Protein AF-A0A8K0K529-F1 (afdb_monomer_lite)

pLDDT: mean 86.64, std 11.94, range [39.78, 96.38]

Radius of gyration: 31.74 Å; chains: 1; bounding box: 63×30×94 Å

Secondary structure (DSSP, 8-state):
--EETTEESS-SS-HHHHHHHHH--HHHHHHHHHHTTHHHHHHHHTT-BTTTB----HHHHHHHHHHH--S--PPPPPPPHHHHHHHHTT-HHHHHHHHHHHHHHHHHT-PPP---

Structure (mmCIF, N/CA/C/O backbone):
data_AF-A0A8K0K529-F1
#
_entry.id   AF-A0A8K0K529-F1
#
loop_
_atom_site.group_PDB
_atom_site.id
_atom_site.type_symbol
_atom_site.label_atom_id
_atom_site.label_alt_id
_atom_site.label_comp_id
_atom_site.label_asym_id
_atom_site.label_entity_id
_atom_site.label_seq_id
_atom_site.pdbx_PDB_ins_code
_atom_site.Cartn_x
_atom_site.Cartn_y
_atom_site.Cartn_z
_atom_site.occupancy
_atom_site.B_iso_or_equiv
_atom_site.auth_seq_id
_atom_site.auth_comp_id
_atom_site.auth_asym_id
_atom_site.auth_atom_id
_atom_site.pdbx_PDB_model_num
ATOM 1 N N . MET A 1 1 ? -29.687 -1.394 16.160 1.00 47.22 1 MET A N 1
ATOM 2 C CA . MET A 1 1 ? -28.413 -1.464 15.412 1.00 47.22 1 MET A CA 1
ATOM 3 C C . MET A 1 1 ? -28.505 -2.717 14.557 1.00 47.22 1 MET A C 1
ATOM 5 O O . MET A 1 1 ? -28.637 -3.784 15.139 1.00 47.22 1 MET A O 1
ATOM 9 N N . ALA A 1 2 ? -28.621 -2.596 13.234 1.00 39.78 2 ALA A N 1
ATOM 10 C CA . ALA A 1 2 ? -28.903 -3.741 12.367 1.00 39.78 2 ALA A CA 1
ATOM 11 C C . ALA A 1 2 ? -27.711 -4.709 12.373 1.00 39.78 2 ALA A C 1
ATOM 13 O O . ALA A 1 2 ? -26.633 -4.366 11.888 1.00 39.78 2 ALA A O 1
ATOM 14 N N . THR A 1 3 ? -27.905 -5.880 12.976 1.00 48.81 3 THR A N 1
ATOM 15 C CA . THR A 1 3 ? -26.961 -6.989 12.932 1.00 48.81 3 THR A CA 1
ATOM 16 C C . THR A 1 3 ? -27.444 -7.987 11.892 1.00 48.81 3 THR A C 1
ATOM 18 O O . THR A 1 3 ? -28.562 -8.487 11.977 1.00 48.81 3 THR A O 1
ATOM 21 N N . ILE A 1 4 ? -26.616 -8.267 10.891 1.00 48.56 4 ILE A N 1
ATOM 22 C CA . ILE A 1 4 ? -26.828 -9.408 9.995 1.00 48.56 4 ILE A CA 1
ATOM 23 C C . ILE A 1 4 ? -25.915 -10.500 10.545 1.00 48.56 4 ILE A C 1
ATOM 25 O O . ILE A 1 4 ? -24.701 -10.320 10.572 1.00 48.56 4 ILE A O 1
ATOM 29 N N . ASP A 1 5 ? -26.486 -11.567 11.102 1.00 54.75 5 ASP A N 1
ATOM 30 C CA . ASP A 1 5 ? -25.748 -12.694 11.700 1.00 54.75 5 ASP A CA 1
ATOM 31 C C . ASP A 1 5 ? -24.707 -12.299 12.770 1.00 54.75 5 ASP A C 1
ATOM 33 O O . ASP A 1 5 ? -23.592 -12.819 12.794 1.00 54.75 5 ASP A O 1
ATOM 37 N N . GLY A 1 6 ? -25.031 -11.332 13.638 1.00 56.62 6 GLY A N 1
ATOM 38 C CA . GLY A 1 6 ? -24.113 -10.863 14.689 1.00 56.62 6 GLY A CA 1
ATOM 39 C C . GLY A 1 6 ? -23.016 -9.897 14.216 1.00 56.62 6 GLY A C 1
ATOM 40 O O . GLY A 1 6 ? -22.111 -9.588 14.988 1.00 56.62 6 GLY A O 1
ATOM 41 N N . ARG A 1 7 ? -23.096 -9.391 12.978 1.00 60.22 7 ARG A N 1
ATOM 42 C CA . ARG A 1 7 ? -22.118 -8.465 12.380 1.00 60.22 7 ARG A CA 1
ATOM 43 C C . ARG A 1 7 ? -22.602 -7.016 12.442 1.00 60.22 7 ARG A C 1
ATOM 45 O O . ARG A 1 7 ? -23.783 -6.777 12.189 1.00 60.22 7 ARG A O 1
ATOM 52 N N . PRO A 1 8 ? -21.733 -6.028 12.700 1.00 65.00 8 PRO A N 1
ATOM 53 C CA . PRO A 1 8 ? -22.073 -4.635 12.449 1.00 65.00 8 PRO A CA 1
ATOM 54 C C . PRO A 1 8 ? -22.093 -4.365 10.941 1.00 65.00 8 PRO A C 1
ATOM 56 O O . PRO A 1 8 ? -21.099 -4.591 10.266 1.00 65.00 8 PRO A O 1
ATOM 59 N N . ALA A 1 9 ? -23.199 -3.839 10.405 1.00 66.94 9 ALA A N 1
ATOM 60 C CA . ALA A 1 9 ? -23.256 -3.413 8.999 1.00 66.94 9 ALA A CA 1
ATOM 61 C C . ALA A 1 9 ? -22.265 -2.274 8.678 1.00 66.94 9 ALA A C 1
ATOM 63 O O . ALA A 1 9 ? -21.924 -2.038 7.522 1.00 66.94 9 ALA A O 1
ATOM 64 N N . GLN A 1 10 ? -21.831 -1.544 9.709 1.00 77.00 10 GLN A N 1
ATOM 65 C CA . GLN A 1 10 ? -20.878 -0.454 9.600 1.00 77.00 10 GLN A CA 1
ATOM 66 C C . GLN A 1 10 ? -20.146 -0.266 10.933 1.00 77.00 10 GLN A C 1
ATOM 68 O O . GLN A 1 10 ? -20.769 -0.249 12.001 1.00 77.00 10 GLN A O 1
ATOM 73 N N . TYR A 1 11 ? -18.824 -0.106 10.877 1.00 87.94 11 TYR A N 1
ATOM 74 C CA . TYR A 1 11 ? -18.024 0.269 12.042 1.00 87.94 11 TYR A CA 1
ATOM 75 C C . TYR A 1 11 ? -18.254 1.740 12.398 1.00 87.94 11 TYR A C 1
ATOM 77 O O . TYR A 1 11 ? -18.435 2.590 11.528 1.00 87.94 11 TYR A O 1
ATOM 85 N N . GLY A 1 12 ? -18.197 2.058 13.692 1.00 89.31 12 GLY A N 1
ATOM 86 C CA . GLY A 1 12 ? -18.353 3.433 14.186 1.00 89.31 12 GLY A CA 1
ATOM 87 C C . GLY A 1 12 ? -17.109 4.310 13.996 1.00 89.31 12 GLY A C 1
ATOM 88 O O . GLY A 1 12 ? -17.055 5.422 14.521 1.00 89.31 12 GLY A O 1
ATOM 89 N N . ILE A 1 13 ? -16.089 3.793 13.310 1.00 91.88 13 ILE A N 1
ATOM 90 C CA . ILE A 1 13 ? -14.820 4.461 13.033 1.00 91.88 13 ILE A CA 1
ATOM 91 C C . ILE A 1 13 ? -14.320 4.066 11.642 1.00 91.88 13 ILE A C 1
ATOM 93 O O . ILE A 1 13 ? -14.456 2.920 11.218 1.00 91.88 13 ILE A O 1
ATOM 97 N N . SER A 1 14 ? -13.748 5.032 10.929 1.00 92.50 14 SER A N 1
ATOM 98 C CA . SER A 1 14 ? -13.222 4.841 9.576 1.00 92.50 14 SER A CA 1
ATOM 99 C C . SER A 1 14 ? -11.723 4.538 9.566 1.00 92.50 14 SER A C 1
ATOM 101 O O . SER A 1 14 ? -10.978 4.947 10.458 1.00 92.50 14 SER A O 1
ATOM 103 N N . LEU A 1 15 ? -11.253 3.910 8.483 1.00 91.69 15 LEU A N 1
ATOM 104 C CA . LEU A 1 15 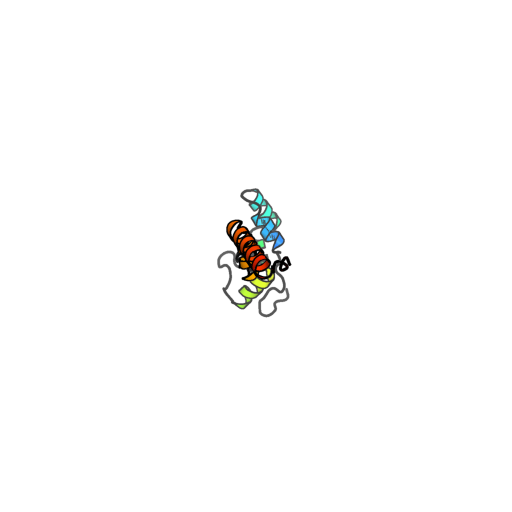? -9.823 3.712 8.222 1.00 91.69 15 LEU A CA 1
ATOM 105 C C . LEU A 1 15 ? -9.032 5.029 8.257 1.00 91.69 15 LEU A C 1
ATOM 107 O O . LEU A 1 15 ? -7.923 5.073 8.781 1.00 91.69 15 LEU A O 1
ATOM 111 N N . LYS A 1 16 ? -9.608 6.114 7.726 1.00 92.50 16 LYS A N 1
ATOM 112 C CA . LYS A 1 16 ? -8.966 7.434 7.723 1.00 92.50 16 LYS A CA 1
ATOM 113 C C . LYS A 1 16 ? -8.701 7.928 9.146 1.00 92.50 16 LYS A C 1
ATOM 115 O O . LYS A 1 16 ? -7.601 8.385 9.417 1.00 92.50 16 LYS A O 1
ATOM 120 N N . GLN A 1 17 ? -9.675 7.791 10.046 1.00 93.44 17 GLN A N 1
ATOM 121 C CA . GLN A 1 17 ? -9.524 8.186 11.452 1.00 93.44 17 GLN A CA 1
ATOM 122 C C . GLN A 1 17 ? -8.496 7.323 12.191 1.00 93.44 17 GLN A C 1
ATOM 124 O O . GLN A 1 17 ? -7.738 7.840 13.002 1.00 93.44 17 GLN A O 1
ATOM 129 N N . LEU A 1 18 ? -8.449 6.019 11.902 1.00 93.31 18 LEU A N 1
ATOM 130 C CA . LEU A 1 18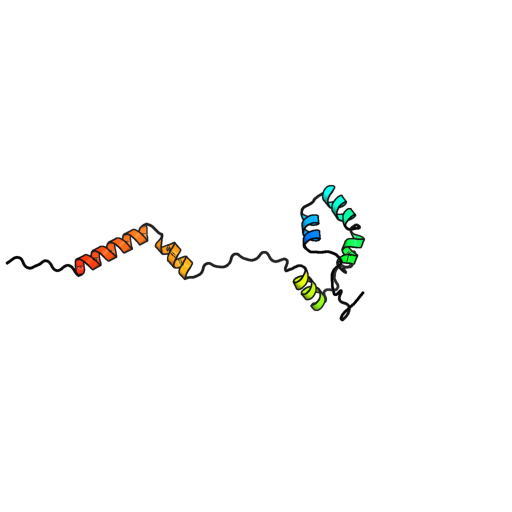 ? -7.440 5.126 12.478 1.00 93.31 18 LEU A CA 1
ATOM 131 C C . LEU A 1 18 ? -6.028 5.476 11.992 1.00 93.31 18 LEU A C 1
ATOM 133 O O . LEU A 1 18 ? -5.092 5.458 12.783 1.00 93.31 18 LEU A O 1
ATOM 137 N N . ARG A 1 19 ? -5.872 5.819 10.707 1.00 92.75 19 ARG A N 1
ATOM 138 C CA . ARG A 1 19 ? -4.587 6.260 10.148 1.00 92.75 19 ARG A CA 1
ATOM 139 C C . ARG A 1 19 ? -4.130 7.575 10.771 1.00 92.75 19 ARG A C 1
ATOM 141 O O . ARG A 1 19 ? -3.003 7.642 11.237 1.00 92.75 19 ARG A O 1
ATOM 148 N N . ASP A 1 20 ? -5.025 8.554 10.828 1.00 94.00 20 ASP A N 1
ATOM 149 C CA . ASP A 1 20 ? -4.795 9.856 11.461 1.00 94.00 20 ASP A CA 1
ATOM 150 C C . ASP A 1 20 ? -4.345 9.684 12.922 1.00 94.00 20 ASP A C 1
ATOM 152 O O . ASP A 1 20 ? -3.330 10.231 13.338 1.00 94.00 20 ASP A O 1
ATOM 156 N N . LEU A 1 21 ? -5.002 8.802 13.687 1.00 94.25 21 LEU A N 1
ATOM 157 C CA . LEU A 1 21 ? -4.568 8.459 15.045 1.00 94.25 21 LEU A CA 1
ATOM 158 C C . LEU A 1 21 ? -3.142 7.878 15.092 1.00 94.25 21 LEU A C 1
ATOM 160 O O . LEU A 1 21 ? -2.376 8.228 15.987 1.00 94.25 21 LEU A O 1
ATOM 164 N N . MET A 1 22 ? -2.787 6.998 14.151 1.00 91.31 22 MET A N 1
ATOM 165 C CA . MET A 1 22 ? -1.469 6.348 14.084 1.00 91.31 22 MET A CA 1
ATOM 166 C C . MET A 1 22 ? -0.335 7.284 13.638 1.00 91.31 22 MET A C 1
ATOM 168 O O . MET A 1 22 ? 0.836 6.978 13.882 1.00 91.31 22 MET A O 1
ATOM 172 N N . GLU A 1 23 ? -0.656 8.405 12.990 1.00 94.19 23 GLU A N 1
ATOM 173 C CA . GLU A 1 23 ? 0.314 9.438 12.605 1.00 94.19 23 GLU A CA 1
ATOM 174 C C . GLU A 1 23 ? 0.803 10.243 13.824 1.00 94.19 23 GLU A C 1
ATOM 176 O O . GLU A 1 23 ? 1.952 10.691 13.848 1.00 94.19 23 GLU A O 1
ATOM 181 N N . HIS A 1 24 ? -0.010 10.342 14.881 1.00 94.12 24 HIS A N 1
ATOM 182 C CA . HIS A 1 24 ? 0.345 11.020 16.130 1.00 94.12 24 HIS A CA 1
ATOM 183 C C . HIS A 1 24 ? 0.966 10.072 17.168 1.00 94.12 24 HIS A C 1
ATOM 185 O O . HIS A 1 24 ? 0.626 8.894 17.274 1.00 94.12 24 HIS A O 1
ATOM 191 N N . ARG A 1 25 ? 1.883 10.590 18.001 1.00 91.50 25 ARG A N 1
ATOM 192 C CA . ARG A 1 25 ? 2.572 9.814 19.054 1.00 91.50 25 ARG A CA 1
ATOM 193 C C . ARG A 1 25 ? 2.611 10.562 20.387 1.00 91.50 25 ARG A C 1
ATOM 195 O O . ARG A 1 25 ? 2.452 11.778 20.448 1.00 91.50 25 ARG A O 1
ATOM 202 N N . GLY A 1 26 ? 2.830 9.829 21.480 1.00 92.81 26 GLY A N 1
ATOM 203 C CA . GLY A 1 26 ? 2.970 10.408 22.820 1.00 92.81 26 GLY A CA 1
ATOM 204 C C . GLY A 1 26 ? 1.724 11.183 23.266 1.00 92.81 26 GLY A C 1
ATOM 205 O O . GLY A 1 26 ? 0.612 10.665 23.200 1.00 92.81 26 GLY A O 1
ATOM 206 N N . ARG A 1 27 ? 1.907 12.429 23.726 1.00 93.06 27 ARG A N 1
ATOM 207 C CA . ARG A 1 27 ? 0.809 13.275 24.234 1.00 93.06 27 ARG A CA 1
ATOM 208 C C . ARG A 1 27 ? -0.229 13.611 23.163 1.00 93.06 27 ARG A C 1
ATOM 210 O O . ARG A 1 27 ? -1.417 13.603 23.467 1.00 93.06 27 ARG A O 1
ATOM 217 N N . GLU A 1 28 ? 0.206 13.859 21.930 1.00 93.06 28 GLU A N 1
ATOM 218 C CA . GLU A 1 28 ? -0.698 14.159 20.814 1.00 93.06 28 GLU A CA 1
ATOM 219 C C . GLU A 1 28 ? -1.557 12.948 20.451 1.00 93.06 28 GLU A C 1
ATOM 221 O O . GLU A 1 28 ? -2.763 13.082 20.276 1.00 93.06 28 GLU A O 1
ATOM 226 N N . GLY A 1 29 ? -0.968 11.747 20.439 1.00 93.31 29 GLY A N 1
ATOM 227 C CA . GLY A 1 29 ? -1.718 10.508 20.211 1.00 93.31 29 GLY A CA 1
ATOM 228 C C . GLY A 1 29 ? -2.774 10.253 21.294 1.00 93.31 29 GLY A C 1
ATOM 229 O O . GLY A 1 29 ? -3.893 9.850 20.986 1.00 93.31 29 GLY A O 1
ATOM 230 N N . ILE A 1 30 ? -2.459 10.554 22.561 1.00 94.12 30 ILE A N 1
ATOM 231 C CA . ILE A 1 30 ? -3.426 10.461 23.668 1.00 94.12 30 ILE A CA 1
ATOM 232 C C . ILE A 1 30 ? -4.562 11.474 23.485 1.00 94.12 30 ILE A C 1
ATOM 234 O O . ILE A 1 30 ? -5.729 11.114 23.634 1.00 94.12 30 ILE A O 1
ATOM 238 N N . ALA A 1 31 ? -4.243 12.725 23.140 1.00 94.50 31 ALA A N 1
ATOM 239 C CA . ALA A 1 31 ? -5.253 13.743 22.855 1.00 94.50 31 ALA A CA 1
ATOM 240 C C . ALA A 1 31 ? -6.168 13.298 21.704 1.00 94.50 31 ALA A C 1
ATOM 242 O O . ALA A 1 31 ? -7.390 13.341 21.838 1.00 94.50 31 ALA A O 1
ATOM 243 N N . LYS A 1 32 ? -5.585 12.750 20.633 1.00 94.06 32 LYS A N 1
ATOM 244 C CA . LYS A 1 32 ? -6.327 12.260 19.472 1.00 94.06 32 LYS A CA 1
ATOM 245 C C . LYS A 1 32 ? -7.215 11.057 19.782 1.00 94.06 32 LYS A C 1
ATOM 247 O O . LYS A 1 32 ? -8.353 10.984 19.323 1.00 94.06 32 LYS A O 1
ATOM 252 N N . ALA A 1 33 ? -6.738 10.129 20.609 1.00 94.31 33 ALA A N 1
ATOM 253 C CA . ALA A 1 33 ? -7.551 9.017 21.092 1.00 94.31 33 ALA A CA 1
ATOM 254 C C . ALA A 1 33 ? -8.739 9.516 21.931 1.00 94.31 33 ALA A C 1
ATOM 256 O O . ALA A 1 33 ? -9.849 9.002 21.794 1.00 94.31 33 ALA A O 1
ATOM 257 N N . ASN A 1 34 ? -8.529 10.539 22.765 1.00 94.75 34 ASN A N 1
ATOM 258 C CA . ASN A 1 34 ? -9.589 11.144 23.570 1.00 94.75 34 ASN A CA 1
ATOM 259 C C . ASN A 1 34 ? -10.629 11.884 22.713 1.00 94.75 34 ASN A C 1
ATOM 261 O O . ASN A 1 34 ? -11.818 11.764 23.000 1.00 94.75 34 ASN A O 1
ATOM 265 N N . GLU A 1 35 ? -10.229 12.556 21.625 1.00 93.44 35 GLU A N 1
ATOM 266 C CA . GLU A 1 35 ? -11.166 13.137 20.641 1.00 93.44 35 GLU A CA 1
ATOM 267 C C . GLU A 1 35 ? -12.113 12.084 20.041 1.00 93.44 35 GLU A C 1
ATOM 269 O O . GLU A 1 35 ? -13.272 12.371 19.742 1.00 93.44 35 GLU A O 1
ATOM 274 N N . LEU A 1 36 ? -11.645 10.841 19.895 1.00 92.56 36 LEU A N 1
ATOM 275 C CA . LEU A 1 36 ? -12.445 9.721 19.390 1.00 92.56 36 LEU A CA 1
ATOM 276 C C . LEU A 1 36 ? -13.336 9.059 20.460 1.00 92.56 36 LEU A C 1
ATOM 278 O O . LEU A 1 36 ? -14.080 8.126 20.131 1.00 92.56 36 LEU A O 1
ATOM 282 N N . GLY A 1 37 ? -13.309 9.554 21.702 1.00 91.94 37 GLY A N 1
ATOM 283 C CA . GLY A 1 37 ? -14.043 9.016 22.853 1.00 91.94 37 GLY A CA 1
ATOM 284 C C . GLY A 1 37 ? -13.200 8.136 23.785 1.00 91.94 37 GLY A C 1
ATOM 285 O O . GLY A 1 37 ? -13.741 7.499 24.686 1.00 91.94 37 GLY A O 1
ATOM 286 N N . GLY A 1 38 ? -11.881 8.089 23.585 1.00 94.00 38 GLY A N 1
ATOM 287 C CA . GLY A 1 38 ? -10.952 7.277 24.368 1.00 94.00 38 GLY A CA 1
ATOM 288 C C . GLY A 1 38 ? -10.884 5.815 23.915 1.00 94.00 38 GLY A C 1
ATOM 289 O O . GLY A 1 38 ? -11.634 5.360 23.052 1.00 94.00 38 GLY A O 1
ATOM 290 N N . VAL A 1 39 ? -9.967 5.052 24.518 1.00 92.06 39 VAL A N 1
ATOM 291 C CA . VAL A 1 39 ? -9.658 3.667 24.106 1.00 92.06 39 VAL A CA 1
ATOM 292 C C . VAL A 1 39 ? -10.887 2.755 24.165 1.00 92.06 39 VAL A C 1
ATOM 294 O O . VAL A 1 39 ? -11.122 1.986 23.240 1.00 92.06 39 VAL A O 1
ATOM 297 N N . GLN A 1 40 ? -11.705 2.874 25.214 1.00 93.88 40 GLN A N 1
ATOM 298 C CA . GLN A 1 40 ? -12.899 2.037 25.390 1.00 93.88 40 GLN A CA 1
ATOM 299 C C . GLN A 1 40 ? -13.940 2.278 24.291 1.00 93.88 40 GLN A C 1
ATOM 301 O O . GLN A 1 40 ? -14.490 1.330 23.731 1.00 93.88 40 GLN A O 1
ATOM 306 N N . GLU A 1 41 ? -14.169 3.542 23.932 1.00 93.56 41 GLU A N 1
ATOM 307 C CA . GLU A 1 41 ? -15.116 3.885 22.873 1.00 93.56 41 GLU A CA 1
ATOM 308 C C . GLU A 1 41 ? -14.582 3.481 21.494 1.00 93.56 41 GLU A C 1
ATOM 310 O O . GLU A 1 41 ? -15.345 3.020 20.648 1.00 93.56 41 GLU A O 1
ATOM 315 N N . ILE A 1 42 ? -13.265 3.568 21.274 1.00 93.88 42 ILE A N 1
ATOM 316 C CA . ILE A 1 42 ? -12.624 3.044 20.061 1.00 93.88 42 ILE A CA 1
ATOM 317 C C . ILE A 1 42 ? -12.826 1.523 19.962 1.00 93.88 42 ILE A C 1
ATOM 319 O O . ILE A 1 42 ? -13.260 1.043 18.915 1.00 93.88 42 ILE A O 1
ATOM 323 N N . CYS A 1 43 ? -12.593 0.764 21.040 1.00 92.12 43 CYS A N 1
ATOM 324 C CA . CYS A 1 43 ? -12.833 -0.684 21.067 1.00 92.12 43 CYS A CA 1
ATOM 325 C C . CYS A 1 43 ? -14.297 -1.026 20.755 1.00 92.12 43 CYS A C 1
ATOM 327 O O . CYS A 1 43 ? -14.571 -1.910 19.942 1.00 92.12 43 CYS A O 1
ATOM 329 N N . LYS A 1 44 ? -15.241 -0.270 21.325 1.00 91.38 44 LYS A N 1
ATOM 330 C CA . LYS A 1 44 ? -16.674 -0.416 21.050 1.00 91.38 44 LYS A CA 1
ATOM 331 C C . LYS A 1 44 ? -17.019 -0.121 19.588 1.00 91.38 44 LYS A C 1
ATOM 333 O O . LYS A 1 44 ? -17.725 -0.905 18.960 1.00 91.38 44 LYS A O 1
ATOM 338 N N . LYS A 1 45 ? -16.492 0.967 19.015 1.00 91.62 45 LYS A N 1
ATOM 339 C CA . LYS A 1 45 ? -16.685 1.341 17.599 1.00 91.62 45 LYS A CA 1
ATOM 340 C C . LYS A 1 45 ? -16.088 0.319 16.627 1.00 91.62 45 LYS A C 1
ATOM 342 O O . LYS A 1 45 ? -16.620 0.153 15.530 1.00 91.62 45 LYS A O 1
ATOM 347 N N . LEU A 1 46 ? -15.013 -0.360 17.034 1.00 91.06 46 LEU A N 1
ATOM 348 C CA . LEU A 1 46 ? -14.357 -1.455 16.310 1.00 91.06 46 LEU A CA 1
ATOM 349 C C . LEU A 1 46 ? -14.975 -2.836 16.579 1.00 91.06 46 LEU A C 1
ATOM 351 O O . LEU A 1 46 ? -14.503 -3.823 16.009 1.00 91.06 46 LEU A O 1
ATOM 355 N N . TYR A 1 47 ? -15.993 -2.923 17.443 1.00 89.31 47 TYR A N 1
ATOM 356 C CA . TYR A 1 47 ? -16.605 -4.183 17.872 1.00 89.31 47 TYR A CA 1
ATOM 357 C C . TYR A 1 47 ? -15.551 -5.215 18.311 1.00 89.31 47 TYR A C 1
ATOM 359 O O . TYR A 1 47 ? -15.536 -6.350 17.843 1.00 89.31 47 TYR A O 1
ATOM 367 N N . THR A 1 48 ? -14.613 -4.796 19.164 1.00 90.00 48 THR A N 1
ATOM 368 C CA . THR A 1 48 ? -13.564 -5.656 19.731 1.00 90.00 48 THR A CA 1
ATOM 369 C C . THR A 1 48 ? -13.587 -5.584 21.248 1.00 90.00 48 THR A C 1
ATOM 371 O O . THR A 1 48 ? -13.870 -4.531 21.823 1.00 90.00 48 THR A O 1
ATOM 374 N N . SER A 1 49 ? -13.240 -6.689 21.903 1.00 89.25 49 SER A N 1
ATOM 375 C CA . SER A 1 49 ? -13.009 -6.686 23.343 1.00 89.25 49 SER A CA 1
ATOM 376 C C . SER A 1 49 ? -11.666 -6.007 23.655 1.00 89.25 49 SER A C 1
ATOM 378 O O . SER A 1 49 ? -10.678 -6.296 22.976 1.00 89.25 49 SER A O 1
ATOM 380 N N . PRO A 1 50 ? -11.592 -5.113 24.658 1.00 90.62 50 PRO A N 1
ATOM 381 C CA . PRO A 1 50 ? -10.335 -4.502 25.090 1.00 90.62 50 PRO A CA 1
ATOM 382 C C . PRO A 1 50 ? -9.411 -5.489 25.822 1.00 90.62 50 PRO A C 1
ATOM 384 O O . PRO A 1 50 ? -8.210 -5.249 25.891 1.00 90.62 50 PRO A O 1
ATOM 387 N N . SER A 1 51 ? -9.955 -6.581 26.370 1.00 92.19 51 SER A N 1
ATOM 388 C CA . SER A 1 51 ? -9.204 -7.601 27.115 1.00 92.19 51 SER A CA 1
ATOM 389 C C . SER A 1 51 ? -8.962 -8.873 26.307 1.00 92.19 51 SER A C 1
ATOM 391 O O . SER A 1 51 ? -7.883 -9.449 26.387 1.00 92.19 51 SER A O 1
ATOM 393 N N . GLU A 1 52 ? -9.954 -9.307 25.530 1.00 88.62 52 GLU A N 1
ATOM 394 C CA . GLU A 1 52 ? -9.916 -10.582 24.796 1.00 88.62 52 GLU A CA 1
ATOM 395 C C . GLU A 1 52 ? -9.688 -10.401 23.289 1.00 88.62 52 GLU A C 1
ATOM 397 O O . GLU A 1 52 ? -9.393 -11.361 22.583 1.00 88.62 52 GLU A O 1
ATOM 402 N N . GLY A 1 53 ? -9.794 -9.172 22.774 1.00 89.19 53 GLY A N 1
ATOM 403 C CA . GLY A 1 53 ? -9.633 -8.891 21.352 1.00 89.19 53 GLY A CA 1
ATOM 404 C C . GLY A 1 53 ? -10.788 -9.419 20.497 1.00 89.19 53 GLY A C 1
ATOM 405 O O . GLY A 1 53 ? -11.964 -9.184 20.796 1.00 89.19 53 GLY A O 1
ATOM 406 N N . LEU A 1 54 ? -10.432 -10.074 19.389 1.00 88.62 54 LEU A N 1
ATOM 407 C CA . LEU A 1 54 ? -11.363 -10.618 18.399 1.00 88.62 54 LEU A CA 1
ATOM 408 C C . LEU A 1 54 ? -11.615 -12.098 18.638 1.00 88.62 54 LEU A C 1
ATOM 410 O O . LEU A 1 54 ? -10.703 -12.841 18.979 1.00 88.62 54 LEU A O 1
ATOM 414 N N . SER A 1 55 ? -12.833 -12.543 18.345 1.00 84.12 55 SER A N 1
ATOM 415 C CA . SER A 1 55 ? -13.245 -13.944 18.493 1.00 84.12 55 SER A CA 1
ATOM 416 C C . SER A 1 55 ? -12.575 -14.906 17.502 1.00 84.12 55 SER A C 1
ATOM 418 O O . SER A 1 55 ? -12.702 -16.117 17.651 1.00 84.12 55 SER A O 1
ATOM 420 N N . GLY A 1 56 ? -11.890 -14.394 16.473 1.00 82.75 56 GLY A N 1
ATOM 421 C CA . GLY A 1 56 ? -11.220 -15.207 15.452 1.00 82.75 56 GLY A CA 1
ATOM 422 C C . GLY A 1 56 ? -12.160 -15.843 14.420 1.00 82.75 56 GLY A C 1
ATOM 423 O O . GLY A 1 56 ? -11.727 -16.682 13.636 1.00 82.75 56 GLY A O 1
ATOM 424 N N . ASN A 1 57 ? -13.438 -15.451 14.386 1.00 86.62 57 ASN A N 1
ATOM 425 C CA . ASN A 1 57 ? -14.383 -15.929 13.377 1.00 86.62 57 ASN A CA 1
ATOM 426 C C . ASN A 1 57 ? -13.941 -15.492 11.967 1.00 86.62 57 ASN A C 1
ATOM 428 O O . ASN A 1 57 ? -13.833 -14.296 11.697 1.00 86.62 57 ASN A O 1
ATOM 432 N N . ALA A 1 58 ? -13.749 -16.450 11.055 1.00 87.50 58 ALA A N 1
ATOM 433 C CA . ALA A 1 58 ? -13.310 -16.199 9.680 1.00 87.50 58 ALA A CA 1
ATOM 434 C C . ALA A 1 58 ? -14.181 -15.167 8.942 1.00 87.50 58 ALA A C 1
ATOM 436 O O . ALA A 1 58 ? -13.666 -14.360 8.173 1.00 87.50 58 ALA A O 1
ATOM 437 N N . VAL A 1 59 ? -15.486 -15.150 9.219 1.00 85.31 59 VAL A N 1
ATOM 438 C CA . VAL A 1 59 ? -16.433 -14.218 8.596 1.00 85.31 59 VAL A CA 1
ATOM 439 C C . VAL A 1 59 ? -16.241 -12.781 9.097 1.00 85.31 59 VAL A C 1
ATOM 441 O O . VAL A 1 59 ? -16.324 -11.844 8.307 1.00 85.31 59 VAL A O 1
ATOM 444 N N . ASP A 1 60 ? -15.953 -12.595 10.391 1.00 84.94 60 ASP A N 1
ATOM 445 C CA . ASP A 1 60 ? -15.631 -11.273 10.955 1.00 84.94 60 ASP A CA 1
ATOM 446 C C . ASP A 1 60 ? -14.279 -10.778 10.430 1.00 84.94 60 ASP A C 1
ATOM 448 O O . ASP A 1 60 ? -14.141 -9.621 10.038 1.00 84.94 60 ASP A O 1
ATOM 452 N N . ILE A 1 61 ? -13.290 -11.670 10.344 1.00 88.00 61 ILE A N 1
ATOM 453 C CA . ILE A 1 61 ? -11.973 -11.333 9.798 1.00 88.00 61 ILE A CA 1
ATOM 454 C C . ILE A 1 61 ? -12.071 -10.902 8.332 1.00 88.00 61 ILE A C 1
ATOM 456 O O . ILE A 1 61 ? -11.461 -9.896 7.965 1.00 88.00 61 ILE A O 1
ATOM 460 N N . GLU A 1 62 ? -12.848 -11.601 7.503 1.00 88.62 62 GLU A N 1
ATOM 461 C CA . GLU A 1 62 ? -13.008 -11.217 6.099 1.00 88.62 62 GLU A CA 1
ATOM 462 C C . GLU A 1 62 ? -13.742 -9.880 5.956 1.00 88.62 62 GLU A C 1
ATOM 464 O O . GLU A 1 62 ? -13.263 -8.993 5.255 1.00 88.62 62 GLU A O 1
ATOM 469 N N . HIS A 1 63 ? -14.815 -9.655 6.719 1.00 87.81 63 HIS A N 1
ATOM 470 C CA . HIS A 1 63 ? -15.525 -8.373 6.702 1.00 87.81 63 HIS A CA 1
ATOM 471 C C . HIS A 1 63 ? -14.637 -7.188 7.135 1.00 87.81 63 HIS A C 1
ATOM 473 O O . HIS A 1 63 ? -14.687 -6.094 6.560 1.00 87.81 63 HIS A O 1
ATOM 479 N N . ARG A 1 64 ? -13.759 -7.404 8.124 1.00 90.31 64 ARG A N 1
ATOM 480 C CA . ARG A 1 64 ? -12.745 -6.418 8.527 1.00 90.31 64 ARG A CA 1
ATOM 481 C C . ARG A 1 64 ? -11.742 -6.153 7.413 1.00 90.31 64 ARG A C 1
ATOM 483 O O . ARG A 1 64 ? -11.372 -4.997 7.221 1.00 90.31 64 ARG A O 1
ATOM 490 N N . ARG A 1 65 ? -11.307 -7.182 6.677 1.00 90.62 65 ARG A N 1
ATOM 491 C CA . ARG A 1 65 ? -10.407 -7.023 5.520 1.00 90.62 65 ARG A CA 1
ATOM 492 C C . ARG A 1 65 ? -11.074 -6.260 4.380 1.00 90.62 65 ARG A C 1
ATOM 494 O O . ARG A 1 65 ? -10.408 -5.434 3.765 1.00 90.62 65 ARG A O 1
ATOM 501 N N . GLU A 1 66 ? -12.362 -6.473 4.134 1.00 89.44 66 GLU A N 1
ATOM 502 C CA . GLU A 1 66 ? -13.128 -5.694 3.153 1.00 89.44 66 GLU A CA 1
ATOM 503 C C . GLU A 1 66 ? -13.253 -4.221 3.570 1.00 89.44 66 GLU A C 1
ATOM 505 O O . GLU A 1 66 ? -13.106 -3.323 2.744 1.00 89.44 66 GLU A O 1
ATOM 510 N N . THR A 1 67 ? -13.471 -3.956 4.862 1.00 89.44 67 THR A N 1
ATOM 511 C CA . THR A 1 67 ? -13.717 -2.593 5.364 1.00 89.44 67 THR A CA 1
ATOM 512 C C . THR A 1 67 ? -12.437 -1.779 5.581 1.00 89.44 67 THR A C 1
ATOM 514 O O . THR A 1 67 ? -12.384 -0.591 5.260 1.00 89.44 67 THR A O 1
ATOM 517 N N . PHE A 1 68 ? -11.397 -2.394 6.148 1.00 91.25 68 PHE A N 1
ATOM 518 C CA . PHE A 1 68 ? -10.146 -1.728 6.532 1.00 91.25 68 PHE A CA 1
ATOM 519 C C . PHE A 1 68 ? -8.962 -2.092 5.628 1.00 91.25 68 PHE A C 1
ATOM 521 O O . PHE A 1 68 ? -7.860 -1.574 5.801 1.00 91.25 68 PHE A O 1
ATOM 528 N N . GLY A 1 69 ? -9.160 -2.964 4.646 1.00 90.44 69 GLY A N 1
ATOM 529 C CA . GLY A 1 69 ? -8.079 -3.456 3.806 1.00 90.44 69 GLY A CA 1
ATOM 530 C C . GLY A 1 69 ? -7.183 -4.476 4.513 1.00 90.44 69 GLY A C 1
ATOM 531 O O . GLY A 1 69 ? -7.332 -4.815 5.689 1.00 90.44 69 GLY A O 1
ATOM 532 N N . SER A 1 70 ? -6.224 -5.000 3.755 1.00 88.38 70 SER A N 1
ATOM 533 C CA . SER A 1 70 ? -5.275 -5.999 4.236 1.00 88.38 70 SER A CA 1
ATOM 534 C C . SER A 1 70 ? -4.016 -5.341 4.804 1.00 88.38 70 SER A C 1
ATOM 536 O O . SER A 1 70 ? -3.461 -4.433 4.190 1.00 88.38 70 SER A O 1
ATOM 538 N N . ASN A 1 71 ? -3.518 -5.838 5.941 1.00 87.94 71 ASN A N 1
ATOM 539 C CA . ASN A 1 71 ? -2.228 -5.431 6.511 1.00 87.94 71 ASN A CA 1
ATOM 540 C C . ASN A 1 71 ? -1.051 -6.133 5.805 1.00 87.94 71 ASN A C 1
ATOM 542 O O . ASN A 1 71 ? -0.259 -6.835 6.432 1.00 87.94 71 ASN A O 1
ATOM 546 N N . ILE A 1 72 ? -0.987 -6.012 4.480 1.00 87.50 72 ILE A N 1
ATOM 547 C CA . ILE A 1 72 ? 0.071 -6.588 3.650 1.00 87.50 72 ILE A CA 1
ATOM 548 C C . ILE A 1 72 ? 0.701 -5.450 2.859 1.00 87.50 72 ILE A C 1
ATOM 550 O O . ILE A 1 72 ? 0.012 -4.715 2.154 1.00 87.50 72 ILE A O 1
ATOM 554 N N . ILE A 1 73 ? 2.022 -5.314 2.971 1.00 82.56 73 ILE A N 1
ATOM 555 C CA . ILE A 1 73 ? 2.787 -4.410 2.114 1.00 82.56 73 ILE A CA 1
ATOM 556 C C . ILE A 1 73 ? 2.811 -5.056 0.724 1.00 82.56 73 ILE A C 1
ATOM 558 O O . ILE A 1 73 ? 3.372 -6.149 0.596 1.00 82.56 73 ILE A O 1
ATOM 562 N N . PRO A 1 74 ? 2.187 -4.446 -0.303 1.00 80.50 74 PRO A N 1
ATOM 563 C CA . PRO A 1 74 ? 2.137 -5.052 -1.623 1.00 80.50 74 PRO A CA 1
ATOM 564 C C . PRO A 1 74 ? 3.570 -5.236 -2.138 1.00 80.50 74 PRO A C 1
ATOM 566 O O . PRO A 1 74 ? 4.356 -4.280 -2.107 1.00 80.50 74 PRO A O 1
ATOM 569 N N . PRO A 1 75 ? 3.946 -6.444 -2.592 1.00 82.44 75 PRO A N 1
ATOM 570 C CA . PRO A 1 75 ? 5.253 -6.639 -3.191 1.00 82.44 75 PRO A CA 1
ATOM 571 C C . PRO A 1 75 ? 5.342 -5.800 -4.466 1.00 82.44 75 PRO A C 1
ATOM 573 O O . PRO A 1 75 ? 4.345 -5.581 -5.160 1.00 82.44 75 PRO A O 1
ATOM 576 N N . LYS A 1 76 ? 6.549 -5.330 -4.791 1.00 80.12 76 LYS A N 1
ATOM 577 C CA . LYS A 1 76 ? 6.777 -4.668 -6.078 1.00 80.12 76 LYS A CA 1
ATOM 578 C C . LYS A 1 76 ? 6.390 -5.652 -7.191 1.00 80.12 76 LYS A C 1
ATOM 580 O O . LYS A 1 76 ? 6.862 -6.791 -7.142 1.00 80.12 76 LYS A O 1
ATOM 585 N N . PRO A 1 77 ? 5.547 -5.252 -8.161 1.00 83.75 77 PRO A N 1
ATOM 586 C CA . PRO A 1 77 ? 5.198 -6.137 -9.260 1.00 83.75 77 PRO A CA 1
ATOM 587 C C . PRO A 1 77 ? 6.482 -6.548 -9.993 1.00 83.75 77 PRO A C 1
ATOM 589 O O . PRO A 1 77 ? 7.377 -5.712 -10.167 1.00 83.75 77 PRO A O 1
ATOM 592 N N . PRO A 1 78 ? 6.611 -7.824 -10.392 1.00 85.56 78 PRO A N 1
ATOM 593 C CA . PRO A 1 78 ? 7.777 -8.265 -11.137 1.00 85.56 78 PRO A CA 1
ATOM 594 C C . PRO A 1 78 ? 7.838 -7.529 -12.477 1.00 85.56 78 PRO A C 1
ATOM 596 O O . PRO A 1 78 ? 6.807 -7.211 -13.076 1.00 85.56 78 PRO A O 1
ATOM 599 N N . LYS A 1 79 ? 9.056 -7.276 -12.962 1.00 87.56 79 LYS A N 1
ATOM 600 C CA . LYS A 1 79 ? 9.243 -6.762 -14.320 1.00 87.56 79 LYS A CA 1
ATOM 601 C C . LYS A 1 79 ? 8.751 -7.806 -15.317 1.00 87.56 79 LYS A C 1
ATOM 603 O O . LYS A 1 79 ? 8.981 -9.003 -15.145 1.00 87.56 79 LYS A O 1
ATOM 608 N N . THR A 1 80 ? 8.074 -7.351 -16.361 1.00 93.25 80 THR A N 1
ATOM 609 C CA . THR A 1 80 ? 7.658 -8.229 -17.460 1.00 93.25 80 THR A CA 1
ATOM 610 C C . THR A 1 80 ? 8.869 -8.657 -18.290 1.00 93.25 80 THR A C 1
ATOM 612 O O . THR A 1 80 ? 9.874 -7.948 -18.337 1.00 93.25 80 THR A O 1
ATOM 615 N N . PHE A 1 81 ? 8.773 -9.789 -18.992 1.00 93.19 81 PHE A N 1
ATOM 616 C CA . PHE A 1 81 ? 9.847 -10.257 -19.876 1.00 93.19 81 PHE A CA 1
ATOM 617 C C . PHE A 1 81 ? 10.272 -9.186 -20.896 1.00 93.19 81 PHE A C 1
ATOM 619 O O . PHE A 1 81 ? 11.459 -8.936 -21.062 1.00 93.19 81 PHE A O 1
ATOM 626 N N . LEU A 1 82 ? 9.313 -8.485 -21.513 1.00 92.25 82 LEU A N 1
ATOM 627 C CA . LEU A 1 82 ? 9.609 -7.420 -22.478 1.00 92.25 82 LEU A CA 1
ATOM 628 C C . LEU A 1 82 ? 10.304 -6.211 -21.844 1.00 92.25 82 LEU A C 1
ATOM 630 O O . LEU A 1 82 ? 11.173 -5.625 -22.478 1.00 92.25 82 LEU A O 1
ATOM 634 N N . GLN A 1 83 ? 9.970 -5.854 -20.600 1.00 92.81 83 GLN A N 1
ATOM 635 C CA . GLN A 1 83 ? 10.703 -4.808 -19.877 1.00 92.81 83 GLN A CA 1
ATOM 636 C C . GLN A 1 83 ? 12.153 -5.219 -19.622 1.00 92.81 83 GLN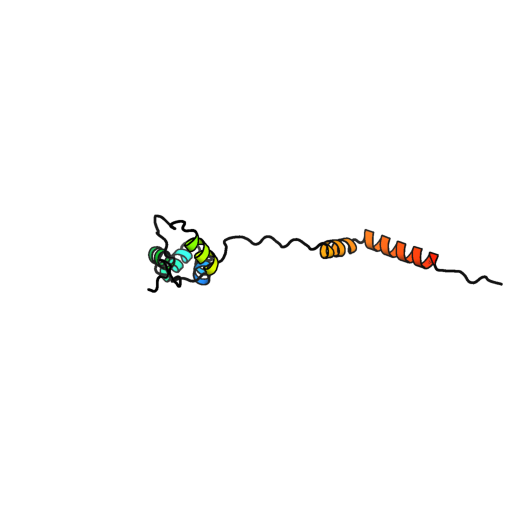 A C 1
ATOM 638 O O . GLN A 1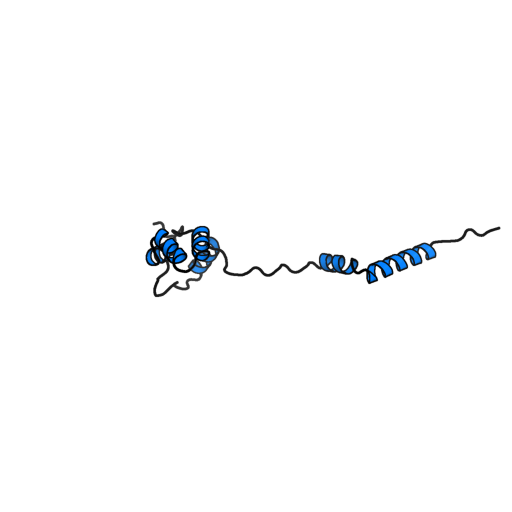 83 ? 13.044 -4.394 -19.770 1.00 92.81 83 GLN A O 1
ATOM 643 N N . LEU A 1 84 ? 12.396 -6.488 -19.285 1.00 91.75 84 LEU A N 1
ATOM 644 C CA . LEU A 1 84 ? 13.752 -7.008 -19.096 1.00 91.75 84 LEU A CA 1
ATOM 645 C C . LEU A 1 84 ? 14.548 -7.011 -20.406 1.00 91.75 84 LEU A C 1
ATOM 647 O O . LEU A 1 84 ? 15.711 -6.623 -20.408 1.00 91.75 84 LEU A O 1
ATOM 651 N N . VAL A 1 85 ? 13.920 -7.399 -21.520 1.00 91.12 85 VAL A N 1
ATOM 652 C CA . VAL A 1 85 ? 14.539 -7.330 -22.854 1.00 91.12 85 VAL A CA 1
ATOM 653 C C . VAL A 1 85 ? 14.853 -5.882 -23.227 1.00 91.12 85 VAL A C 1
ATOM 655 O O . VAL A 1 85 ? 15.963 -5.592 -23.654 1.00 91.12 85 VAL A O 1
ATOM 658 N N . TRP A 1 86 ? 13.910 -4.961 -23.019 1.00 92.56 86 TRP A N 1
ATOM 659 C CA . TRP A 1 86 ? 14.109 -3.540 -23.301 1.00 92.56 86 TRP A CA 1
ATOM 660 C C . TRP A 1 86 ? 15.232 -2.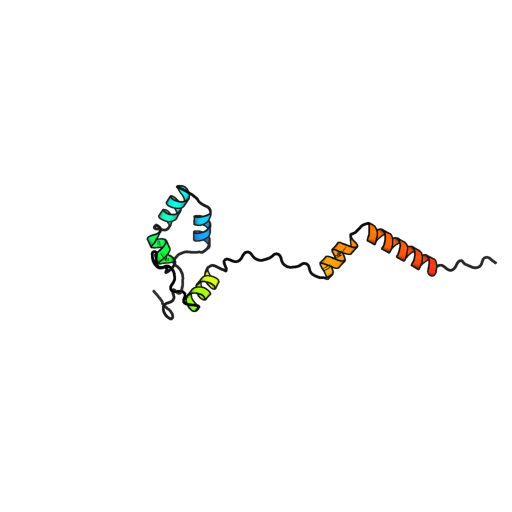924 -22.459 1.00 92.56 86 TRP A C 1
ATOM 662 O O . TRP A 1 86 ? 16.030 -2.150 -22.975 1.00 92.56 86 TRP A O 1
ATOM 672 N N . GLU A 1 87 ? 15.322 -3.283 -21.178 1.00 90.06 87 GLU A N 1
ATOM 673 C CA . GLU A 1 87 ? 16.429 -2.866 -20.313 1.00 90.06 87 GLU A CA 1
ATOM 674 C C . GLU A 1 87 ? 17.770 -3.445 -20.776 1.00 90.06 87 GLU A C 1
ATOM 676 O O . GLU A 1 87 ? 18.765 -2.727 -20.776 1.00 90.06 87 GLU A O 1
ATOM 681 N N . ALA A 1 88 ? 17.805 -4.709 -21.210 1.00 88.25 88 ALA A N 1
ATOM 682 C CA . ALA A 1 88 ? 19.022 -5.328 -21.728 1.00 88.25 88 ALA A CA 1
ATOM 683 C C . ALA A 1 88 ? 19.509 -4.645 -23.019 1.00 88.25 88 ALA A C 1
ATOM 685 O O . ALA A 1 88 ? 20.698 -4.378 -23.152 1.00 88.25 88 ALA A O 1
ATOM 686 N N . LEU A 1 89 ? 18.600 -4.284 -23.931 1.00 86.19 89 LEU A N 1
ATOM 687 C CA . LEU A 1 89 ? 18.927 -3.589 -25.186 1.00 86.19 89 LEU A CA 1
ATOM 688 C C . LEU A 1 89 ? 19.528 -2.184 -24.986 1.00 86.19 89 LEU A C 1
ATOM 690 O O . LEU A 1 89 ? 20.096 -1.627 -25.919 1.00 86.19 89 LEU A O 1
ATOM 694 N N . GLN A 1 90 ? 19.424 -1.597 -23.791 1.00 90.75 90 GLN A N 1
ATOM 695 C CA . GLN A 1 90 ? 20.030 -0.298 -23.473 1.00 90.75 90 GLN A CA 1
ATOM 696 C C . GLN A 1 90 ? 21.490 -0.397 -22.999 1.00 90.75 90 GLN A C 1
ATOM 698 O O . GLN A 1 90 ? 22.109 0.632 -22.718 1.00 90.75 90 GLN A O 1
ATOM 703 N N . ASP A 1 91 ? 22.062 -1.601 -22.909 1.00 94.62 91 ASP A N 1
ATOM 704 C CA . ASP A 1 91 ? 23.487 -1.775 -22.630 1.00 94.62 91 ASP A CA 1
ATOM 705 C C . ASP A 1 91 ? 24.328 -1.274 -23.815 1.00 94.62 91 ASP A C 1
ATOM 707 O O . ASP A 1 91 ? 24.189 -1.744 -24.946 1.00 94.62 91 ASP A O 1
ATOM 711 N N . VAL A 1 92 ? 25.240 -0.333 -23.549 1.00 93.88 92 VAL A N 1
ATOM 712 C CA . VAL A 1 92 ? 26.121 0.275 -24.562 1.00 9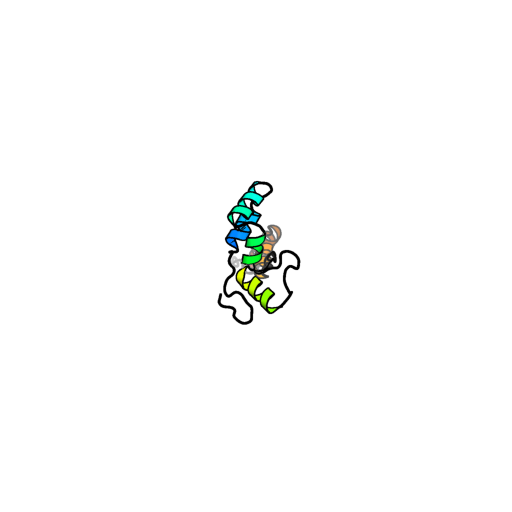3.88 92 VAL A CA 1
ATOM 713 C C . VAL A 1 92 ? 26.907 -0.784 -25.342 1.00 93.88 92 VAL A C 1
ATOM 715 O O . VAL A 1 92 ? 27.117 -0.634 -26.545 1.00 93.88 92 VAL A O 1
ATOM 718 N N . THR A 1 93 ? 27.309 -1.872 -24.686 1.00 92.75 93 THR A N 1
ATOM 719 C CA . THR A 1 93 ? 28.023 -2.988 -25.314 1.00 92.75 93 THR A CA 1
ATOM 720 C C . THR A 1 93 ? 27.147 -3.686 -26.350 1.00 92.75 93 THR A C 1
ATOM 722 O O . THR A 1 93 ? 27.603 -3.924 -27.467 1.00 92.75 93 THR A O 1
ATOM 725 N N . LEU A 1 94 ? 25.887 -3.986 -26.011 1.00 92.19 94 LEU A N 1
ATOM 726 C CA . LEU A 1 94 ? 24.952 -4.638 -26.933 1.00 92.19 94 LEU A CA 1
ATOM 727 C C . LEU A 1 94 ? 24.577 -3.720 -28.097 1.00 92.19 94 LEU A C 1
ATOM 729 O O . LEU A 1 94 ? 24.580 -4.173 -29.237 1.00 92.19 94 LEU A O 1
ATOM 733 N N . ILE A 1 95 ? 24.372 -2.426 -27.842 1.00 94.75 95 ILE A N 1
ATOM 734 C CA . ILE A 1 95 ? 24.100 -1.437 -28.895 1.00 94.75 95 ILE A CA 1
ATOM 735 C C . ILE A 1 95 ? 25.235 -1.408 -29.930 1.00 94.75 95 ILE A C 1
ATOM 737 O O . ILE A 1 95 ? 24.980 -1.416 -31.134 1.00 94.75 95 ILE A O 1
ATOM 741 N N . ILE A 1 96 ? 26.498 -1.406 -29.487 1.00 95.69 96 ILE A N 1
ATOM 742 C CA . ILE A 1 96 ? 27.651 -1.428 -30.402 1.00 95.69 96 ILE A CA 1
ATOM 743 C C . ILE A 1 96 ? 27.660 -2.714 -31.242 1.00 95.69 96 ILE A C 1
ATOM 745 O O . ILE A 1 96 ? 27.923 -2.654 -32.444 1.00 95.69 96 ILE A O 1
ATOM 749 N N . LEU A 1 97 ? 27.352 -3.866 -30.636 1.00 95.19 97 LEU A N 1
ATOM 750 C CA . LEU A 1 97 ? 27.288 -5.149 -31.343 1.00 95.19 97 LEU A CA 1
ATOM 751 C C . LEU A 1 97 ? 26.158 -5.187 -32.381 1.00 95.19 97 LEU A C 1
ATOM 753 O O . LEU A 1 97 ? 26.372 -5.679 -33.488 1.00 95.19 97 LEU A O 1
ATOM 757 N N . GLU A 1 98 ? 24.988 -4.635 -32.064 1.00 94.69 98 GLU A N 1
ATOM 758 C CA . GLU A 1 98 ? 23.868 -4.526 -33.004 1.00 94.69 98 GLU A CA 1
ATOM 759 C C . GLU A 1 98 ? 24.203 -3.621 -34.190 1.00 94.69 98 GLU A C 1
ATOM 761 O O . GLU A 1 98 ? 23.975 -4.002 -35.338 1.00 94.69 98 GLU A O 1
ATOM 766 N N . ILE A 1 99 ? 24.811 -2.456 -33.940 1.00 96.38 99 ILE A N 1
ATOM 767 C CA . ILE A 1 99 ? 25.267 -1.552 -35.005 1.00 96.38 99 ILE A CA 1
ATOM 768 C C . ILE A 1 99 ? 26.290 -2.259 -35.902 1.00 96.38 99 ILE A C 1
ATOM 770 O O . ILE A 1 99 ? 26.169 -2.209 -37.126 1.00 96.38 99 ILE A O 1
ATOM 774 N N . ALA A 1 100 ? 27.275 -2.945 -35.314 1.00 96.06 100 ALA A N 1
ATOM 775 C CA . ALA A 1 100 ? 28.268 -3.700 -36.072 1.00 96.06 100 ALA A CA 1
ATOM 776 C C . ALA A 1 100 ? 27.609 -4.785 -36.942 1.00 96.06 100 ALA A C 1
ATOM 778 O O . ALA A 1 100 ? 27.929 -4.894 -38.126 1.00 96.06 100 ALA A O 1
ATOM 779 N N . ALA A 1 101 ? 26.644 -5.527 -36.391 1.00 95.56 101 ALA A N 1
ATOM 780 C CA . ALA A 1 101 ? 25.892 -6.545 -37.118 1.00 95.56 101 ALA A CA 1
ATOM 781 C C . ALA A 1 101 ? 25.079 -5.957 -38.285 1.00 95.56 101 ALA A C 1
ATOM 783 O O . ALA A 1 101 ? 25.095 -6.520 -39.381 1.00 95.56 101 ALA A O 1
ATOM 784 N N . LEU A 1 102 ? 24.421 -4.808 -38.091 1.00 95.69 102 LEU A N 1
ATOM 785 C CA . LEU A 1 102 ? 23.685 -4.106 -39.149 1.00 95.69 102 LEU A CA 1
ATOM 786 C C . LEU A 1 102 ? 24.611 -3.627 -40.273 1.00 95.69 102 LEU A C 1
ATOM 788 O O . LEU A 1 102 ? 24.277 -3.791 -41.446 1.00 95.69 102 LEU A O 1
ATOM 792 N N . VAL A 1 103 ? 25.783 -3.078 -39.937 1.00 95.88 103 VAL A N 1
ATOM 793 C CA . VAL A 1 103 ? 26.791 -2.674 -40.930 1.00 95.88 103 VAL A CA 1
ATOM 794 C C . VAL A 1 103 ? 27.314 -3.888 -41.697 1.00 95.88 103 VAL A C 1
ATOM 796 O O . VAL A 1 103 ? 27.363 -3.850 -42.925 1.00 95.88 103 VAL A O 1
ATOM 799 N N . SER A 1 104 ? 27.656 -4.982 -41.010 1.00 94.44 104 SER A N 1
ATOM 800 C CA . SER A 1 104 ? 28.094 -6.226 -41.659 1.00 94.44 104 SER A CA 1
ATOM 801 C C . SER A 1 104 ? 27.032 -6.790 -42.604 1.00 94.44 104 SER A C 1
ATOM 803 O O . SER A 1 104 ? 27.358 -7.207 -43.713 1.00 94.44 104 SER A O 1
ATOM 805 N N . LEU A 1 105 ? 25.760 -6.760 -42.199 1.00 94.44 105 LEU A N 1
ATOM 806 C CA . LEU A 1 105 ? 24.649 -7.195 -43.039 1.00 94.44 105 LEU A CA 1
ATOM 807 C C . LEU A 1 105 ? 24.477 -6.291 -44.267 1.00 94.44 105 LEU A C 1
ATOM 809 O O . LEU A 1 105 ? 24.343 -6.792 -45.380 1.00 94.44 105 LEU A O 1
ATOM 813 N N . GLY A 1 106 ? 24.520 -4.968 -44.083 1.00 93.56 106 GLY A N 1
ATOM 814 C CA . GLY A 1 106 ? 24.421 -4.002 -45.179 1.00 93.56 106 GLY A CA 1
ATOM 815 C C . GLY A 1 106 ? 25.540 -4.170 -46.208 1.00 93.56 106 GLY A C 1
ATOM 816 O O . GLY A 1 106 ? 25.273 -4.202 -47.406 1.00 93.56 106 GLY A O 1
ATOM 817 N N . LEU A 1 107 ? 26.778 -4.363 -45.743 1.00 91.19 107 LEU A N 1
ATOM 818 C CA . LEU A 1 107 ? 27.926 -4.649 -46.606 1.00 91.19 107 LEU A CA 1
ATOM 819 C C . LEU A 1 107 ? 27.784 -5.988 -47.338 1.00 91.19 107 LEU A C 1
ATOM 821 O O . LEU A 1 107 ? 28.171 -6.084 -48.495 1.00 91.19 107 LEU A O 1
ATOM 825 N N . SER A 1 108 ? 27.188 -7.007 -46.710 1.00 90.88 108 SER A N 1
ATOM 826 C CA . SER A 1 108 ? 26.935 -8.296 -47.368 1.00 90.88 108 SER A CA 1
ATOM 827 C C . SER A 1 108 ? 25.968 -8.195 -48.553 1.00 90.88 108 SER A C 1
ATOM 829 O O . SER A 1 108 ? 26.020 -9.045 -49.440 1.00 90.88 108 SER A O 1
ATOM 831 N N . PHE A 1 109 ? 25.078 -7.201 -48.564 1.00 87.56 109 PHE A N 1
ATOM 832 C CA . PHE A 1 109 ? 24.168 -6.933 -49.681 1.00 87.56 109 PHE A CA 1
ATOM 833 C C . PHE A 1 109 ? 24.710 -5.888 -50.666 1.00 87.56 109 PHE A C 1
ATOM 835 O O . PHE A 1 109 ? 24.075 -5.631 -51.688 1.00 87.56 109 PHE A O 1
ATOM 842 N N . TYR A 1 110 ? 25.870 -5.291 -50.388 1.00 83.69 110 TYR A N 1
ATOM 843 C CA . TYR A 1 110 ? 26.516 -4.350 -51.292 1.00 83.69 110 TYR A CA 1
ATOM 844 C C . TYR A 1 110 ? 27.258 -5.116 -52.394 1.00 83.69 110 TYR A C 1
ATOM 846 O O . TYR A 1 110 ? 28.319 -5.693 -52.163 1.00 83.69 110 TYR A O 1
ATOM 854 N N . GLN A 1 111 ? 26.699 -5.119 -53.603 1.00 72.94 111 GLN A N 1
ATOM 855 C CA . GLN A 1 111 ? 27.413 -5.533 -54.810 1.00 72.94 111 GLN A CA 1
ATOM 856 C C . GLN A 1 111 ? 28.052 -4.290 -55.442 1.00 72.94 111 GLN A C 1
ATOM 858 O O . GLN A 1 111 ? 27.316 -3.377 -55.826 1.00 72.94 111 GLN A O 1
ATOM 863 N N . PRO A 1 112 ? 29.393 -4.206 -55.531 1.00 75.38 112 PRO A N 1
ATOM 864 C CA . PRO A 1 112 ? 30.022 -3.169 -56.337 1.00 75.38 112 PRO A CA 1
ATOM 865 C C . PRO A 1 112 ? 29.608 -3.368 -57.802 1.00 75.38 112 PRO A C 1
ATOM 867 O O . PRO A 1 112 ? 29.544 -4.501 -58.272 1.00 75.38 112 PRO A O 1
ATOM 870 N N . ALA A 1 113 ? 29.285 -2.277 -58.500 1.00 68.94 113 ALA A N 1
ATOM 871 C CA . ALA A 1 113 ? 29.087 -2.325 -59.944 1.00 68.94 113 ALA A CA 1
ATOM 872 C C . ALA A 1 113 ? 30.408 -2.763 -60.588 1.00 68.94 113 ALA A C 1
ATOM 874 O O . ALA A 1 113 ? 31.448 -2.185 -60.270 1.00 68.94 113 ALA A O 1
ATOM 875 N N . ASP A 1 114 ? 30.360 -3.791 -61.434 1.00 65.94 114 ASP A N 1
ATOM 876 C CA . ASP A 1 114 ? 31.508 -4.201 -62.238 1.00 65.94 114 ASP A CA 1
ATOM 877 C C . ASP A 1 114 ? 31.951 -2.985 -63.073 1.00 65.94 114 ASP A C 1
ATOM 879 O O . ASP A 1 114 ? 31.177 -2.455 -63.873 1.00 65.94 114 ASP A O 1
ATOM 883 N N . GLU A 1 115 ? 33.154 -2.472 -62.809 1.00 60.69 115 GLU A N 1
ATOM 884 C CA . GLU A 1 115 ? 33.774 -1.439 -63.641 1.00 60.69 115 GLU A CA 1
ATOM 885 C C . GLU A 1 115 ? 34.261 -2.114 -64.936 1.00 60.69 115 GLU A C 1
ATOM 887 O O . GLU A 1 115 ? 35.205 -2.906 -64.894 1.00 60.69 115 GLU A O 1
ATOM 892 N N . ASP A 1 116 ? 33.575 -1.835 -66.055 1.00 48.53 116 ASP A N 1
ATOM 893 C CA . ASP A 1 116 ? 34.003 -2.165 -67.430 1.00 48.53 116 ASP A CA 1
ATOM 894 C C . ASP A 1 116 ? 35.290 -1.417 -67.839 1.00 48.53 116 ASP A C 1
ATOM 896 O O . ASP A 1 116 ? 35.397 -0.196 -67.557 1.00 48.53 116 ASP A O 1
#

InterPro domains:
  IPR004014 Cation-transporting P-type ATPase, N-terminal [PF00690] (36-104)
  IPR004014 Cation-transporting P-type ATPase, N-terminal [SM00831] (32-109)
  IPR023298 P-type ATPase, transmembrane domain superfamily [SSF81665] (36-113)

Organism: Ladona fulva (NCBI:txid123851)

Sequence (116 aa):
MATIDGRPAQYGISLKQLRDLMEHRGREGIAKANELGGVQEICKKLYTSPSEGLSGNAVDIEHRRETFGSNIIPPKPPKTFLQLVWEALQDVTLIILEIAALVSLGLSFYQPADED

Foldseek 3Di:
DDDDPNDDPAFLDALVLVVVLVVDDDPVNQVSCVVCVHPVSNCVSLVADPPPGDPPPPVRVVVCCVRNNDPDDDPDDDDDPVSVVVVVCPPPVNVVVVVVVVVVVVVVPDDDDPDD